Protein AF-A0A139W960-F1 (afdb_monomer_lite)

InterPro domains:
  IPR016064 NAD kinase/diacylglycerol kinase-like domain superfamily [SSF111331] (31-103)
  IPR045579 Acylglycerol kinase, C-terminal [PF19712] (7-104)

Radius of gyration: 16.28 Å; chains: 1; bounding box: 41×38×42 Å

Organism: Tribolium castaneum (NCBI:txid7070)

Structure (mmCIF, N/CA/C/O backbone):
data_AF-A0A139W960-F1
#
_entry.id   AF-A0A139W960-F1
#
loop_
_atom_site.group_PDB
_atom_site.id
_atom_site.type_symbol
_atom_site.label_atom_id
_atom_site.label_alt_id
_atom_site.label_comp_id
_atom_site.label_asym_id
_atom_site.label_entity_id
_atom_site.label_seq_id
_atom_site.pdbx_PDB_ins_code
_atom_site.Cartn_x
_atom_site.Cartn_y
_atom_site.Cartn_z
_atom_site.occupancy
_atom_site.B_iso_or_equiv
_atom_site.auth_seq_id
_atom_site.auth_comp_id
_atom_site.auth_asym_id
_atom_site.auth_atom_id
_atom_site.pdbx_PDB_model_num
ATOM 1 N N . MET A 1 1 ? -7.526 -19.314 3.687 1.00 52.97 1 MET A N 1
ATOM 2 C CA . MET A 1 1 ? -7.153 -19.517 2.272 1.00 52.97 1 MET A CA 1
ATOM 3 C C . MET A 1 1 ? -6.114 -18.464 1.932 1.00 52.97 1 MET A C 1
ATOM 5 O O . MET A 1 1 ? -6.363 -17.306 2.236 1.00 52.97 1 MET A O 1
ATOM 9 N N . ILE A 1 2 ? -4.948 -18.852 1.418 1.00 65.94 2 ILE A N 1
ATOM 10 C CA . ILE A 1 2 ? -3.910 -17.905 0.986 1.00 65.94 2 ILE A CA 1
ATOM 11 C C . ILE A 1 2 ? -4.085 -17.732 -0.522 1.00 65.94 2 ILE A C 1
ATOM 13 O O . ILE A 1 2 ? -4.021 -18.716 -1.255 1.00 65.94 2 ILE A O 1
ATOM 17 N N . TYR A 1 3 ? -4.371 -16.511 -0.971 1.00 82.75 3 TYR A N 1
ATOM 18 C CA . TYR A 1 3 ? -4.480 -16.181 -2.391 1.00 82.75 3 TYR A CA 1
ATOM 19 C C . TYR A 1 3 ? -3.158 -15.570 -2.853 1.00 82.75 3 TYR A C 1
ATOM 21 O O . TYR A 1 3 ? -2.747 -14.528 -2.346 1.00 82.75 3 TYR A O 1
ATOM 29 N N . GLN A 1 4 ? -2.481 -16.231 -3.791 1.00 89.69 4 GLN A N 1
ATOM 30 C CA . GLN A 1 4 ? -1.233 -15.753 -4.379 1.00 89.69 4 GLN A CA 1
ATOM 31 C C . GLN A 1 4 ? -1.493 -15.306 -5.817 1.00 89.69 4 GLN A C 1
ATOM 33 O O . GLN A 1 4 ? -2.053 -16.057 -6.616 1.00 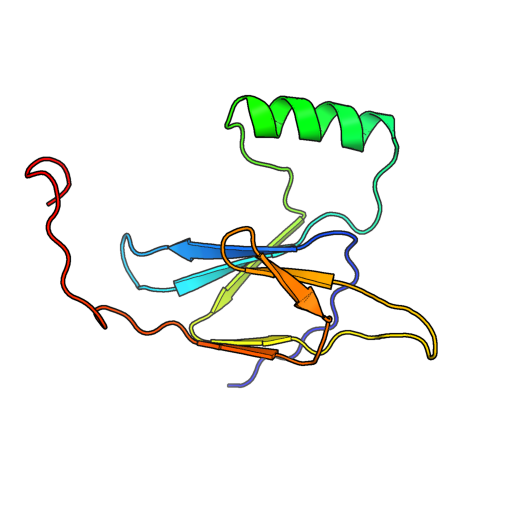89.69 4 GLN A O 1
ATOM 38 N N . LYS A 1 5 ? -1.056 -14.092 -6.161 1.00 91.88 5 LYS A N 1
ATOM 39 C CA . LYS A 1 5 ? -1.207 -13.528 -7.504 1.00 91.88 5 LYS A CA 1
ATOM 40 C C . LYS A 1 5 ? 0.045 -12.770 -7.921 1.00 91.88 5 LYS A C 1
ATOM 42 O O . LYS A 1 5 ? 0.557 -11.943 -7.176 1.00 91.88 5 LYS A O 1
ATOM 47 N N . TYR A 1 6 ? 0.509 -13.024 -9.142 1.00 93.75 6 TYR A N 1
ATOM 48 C CA . TYR A 1 6 ? 1.563 -12.225 -9.761 1.00 93.75 6 TYR A CA 1
ATOM 49 C C . TYR A 1 6 ? 0.962 -10.971 -10.388 1.00 93.75 6 TYR A C 1
ATOM 51 O O . TYR A 1 6 ? 0.042 -11.049 -11.205 1.00 93.75 6 TYR A O 1
ATOM 59 N N . ILE A 1 7 ? 1.506 -9.814 -10.023 1.00 93.50 7 ILE A N 1
ATOM 60 C CA . ILE A 1 7 ? 1.037 -8.513 -10.491 1.00 93.50 7 ILE A CA 1
ATOM 61 C C . ILE A 1 7 ? 2.177 -7.829 -11.241 1.00 93.50 7 ILE A C 1
ATOM 63 O O . ILE A 1 7 ? 3.258 -7.618 -10.704 1.00 93.50 7 ILE A O 1
ATOM 67 N N . SER A 1 8 ? 1.917 -7.477 -12.498 1.00 93.56 8 SER A N 1
ATOM 68 C CA . SER A 1 8 ? 2.739 -6.539 -13.263 1.00 93.56 8 SER A CA 1
ATOM 69 C C . SER A 1 8 ? 2.017 -5.195 -13.288 1.00 93.56 8 SER A C 1
ATOM 71 O O . SER A 1 8 ? 0.858 -5.122 -13.726 1.00 93.56 8 SER A O 1
ATOM 73 N N . THR A 1 9 ? 2.678 -4.171 -12.757 1.00 92.75 9 THR A N 1
ATOM 74 C CA . THR A 1 9 ? 2.189 -2.795 -12.642 1.00 92.75 9 THR A CA 1
ATOM 75 C C . THR A 1 9 ? 3.374 -1.829 -12.581 1.00 92.75 9 THR A C 1
ATOM 77 O O . THR A 1 9 ? 4.467 -2.243 -12.191 1.00 92.75 9 THR A O 1
ATOM 80 N N . VAL A 1 10 ? 3.158 -0.568 -12.961 1.00 90.25 10 VAL A N 1
ATOM 81 C CA . VAL A 1 10 ? 4.118 0.529 -12.726 1.00 90.25 10 VAL A CA 1
ATOM 82 C C . VAL A 1 10 ? 3.874 1.267 -11.411 1.00 90.25 10 VAL A C 1
ATOM 84 O O . VAL A 1 10 ? 4.752 1.989 -10.959 1.00 90.25 10 VAL A O 1
ATOM 87 N N . ASP A 1 11 ? 2.697 1.090 -10.808 1.00 90.81 11 ASP A N 1
ATOM 88 C CA . ASP 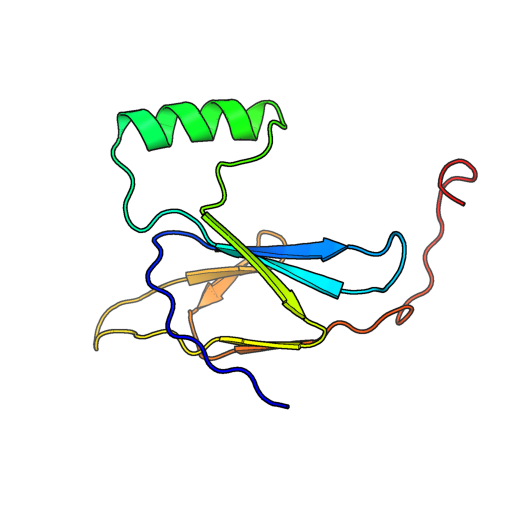A 1 11 ? 2.289 1.771 -9.576 1.00 90.81 11 ASP A CA 1
ATOM 89 C C . ASP A 1 11 ? 1.330 0.892 -8.760 1.00 90.81 11 ASP A C 1
ATOM 91 O O . ASP A 1 11 ? 0.553 0.105 -9.319 1.00 90.81 11 ASP A O 1
ATOM 95 N N . PHE A 1 12 ? 1.374 1.016 -7.440 1.00 93.12 12 PHE A N 1
ATOM 96 C CA . PHE A 1 12 ? 0.346 0.500 -6.545 1.00 93.12 12 PHE A CA 1
ATOM 97 C C . PHE A 1 12 ? 0.289 1.354 -5.279 1.00 93.12 12 PHE A C 1
ATOM 99 O O . PHE A 1 12 ? 1.304 1.885 -4.835 1.00 93.12 12 PHE A O 1
ATOM 106 N N . ASN A 1 13 ? -0.887 1.441 -4.666 1.00 93.44 13 ASN A N 1
ATOM 107 C CA . ASN A 1 13 ? -1.047 2.055 -3.352 1.00 93.44 13 ASN A CA 1
ATOM 108 C C . ASN A 1 13 ? -1.903 1.170 -2.443 1.00 93.44 13 ASN A C 1
ATOM 110 O O . ASN A 1 13 ? -2.663 0.320 -2.918 1.00 93.44 13 ASN A O 1
ATOM 114 N N . LEU A 1 14 ? -1.719 1.341 -1.138 1.00 94.25 14 LEU A N 1
ATOM 115 C CA . LEU A 1 14 ? -2.503 0.676 -0.109 1.00 94.25 14 LEU A CA 1
ATOM 116 C C . LEU A 1 14 ? -3.274 1.741 0.658 1.00 94.25 14 LEU A C 1
ATOM 118 O O . LEU A 1 14 ? -2.680 2.672 1.194 1.00 94.25 14 LEU A O 1
ATOM 122 N N . GLU A 1 15 ? -4.581 1.554 0.749 1.00 93.69 15 GLU A N 1
ATOM 123 C CA . GLU A 1 15 ? -5.485 2.409 1.508 1.00 93.69 15 GLU A CA 1
ATOM 124 C C . GLU A 1 15 ? -6.247 1.566 2.535 1.00 93.69 15 GLU A C 1
ATOM 126 O O . GLU A 1 15 ? -6.353 0.341 2.418 1.00 93.69 15 GLU A O 1
ATOM 131 N N . VAL A 1 16 ? -6.766 2.218 3.573 1.00 93.06 16 VAL A N 1
ATOM 132 C CA . VAL A 1 16 ? -7.621 1.577 4.576 1.00 93.06 16 VAL A CA 1
ATOM 133 C C . VAL A 1 16 ? -9.047 2.053 4.362 1.00 93.06 16 VAL A C 1
ATOM 135 O O . VAL A 1 16 ? -9.303 3.252 4.335 1.00 93.06 16 VAL A O 1
ATOM 138 N N . GLU A 1 17 ? -9.981 1.111 4.276 1.00 91.62 17 GLU A N 1
ATOM 139 C CA . GLU A 1 17 ? -11.415 1.394 4.241 1.00 91.62 17 GLU A CA 1
ATOM 140 C C . GLU A 1 17 ? -12.078 0.767 5.472 1.00 91.62 17 GLU A C 1
ATOM 142 O O . GLU A 1 17 ? -11.777 -0.372 5.847 1.00 91.62 17 GLU A O 1
ATOM 147 N N . SER A 1 18 ? -12.953 1.522 6.138 1.00 83.75 18 SER A N 1
ATOM 148 C CA . SER A 1 18 ? -13.519 1.143 7.439 1.00 83.75 18 SER A CA 1
ATOM 149 C C . SER A 1 18 ? -15.033 1.333 7.566 1.00 83.75 18 SER A C 1
ATOM 151 O O . SER A 1 18 ? -15.556 1.103 8.653 1.00 83.75 18 SER A O 1
ATOM 153 N N . GLU A 1 19 ? -15.749 1.693 6.491 1.00 79.00 19 GLU A N 1
ATOM 154 C CA . GLU A 1 19 ? -17.191 2.004 6.553 1.00 79.00 19 GLU A CA 1
ATOM 155 C C . GLU A 1 19 ? -18.058 0.825 7.029 1.00 79.00 19 GLU A C 1
ATOM 157 O O . GLU A 1 19 ? -19.072 1.031 7.691 1.00 79.00 19 GLU A O 1
ATOM 162 N N . GLN A 1 20 ? -17.666 -0.416 6.723 1.00 82.25 20 GLN A N 1
ATOM 163 C CA . GLN A 1 20 ? -18.394 -1.620 7.148 1.00 82.25 20 GLN A CA 1
ATOM 164 C C . GLN A 1 20 ? -17.470 -2.612 7.855 1.00 82.25 20 GLN A C 1
ATOM 166 O O . GLN A 1 20 ? -17.534 -2.807 9.068 1.00 82.25 20 GLN A O 1
ATOM 171 N N . VAL A 1 21 ? -16.587 -3.244 7.079 1.00 89.81 21 VAL A N 1
ATOM 172 C CA . VAL A 1 21 ? -15.588 -4.194 7.562 1.00 89.81 21 VAL A CA 1
ATOM 173 C C . VAL A 1 21 ? -14.217 -3.572 7.324 1.00 89.81 21 VAL A C 1
ATOM 175 O O . VAL A 1 21 ? -13.896 -3.298 6.168 1.00 89.81 21 VAL A O 1
ATOM 178 N N . PRO A 1 22 ? -13.400 -3.359 8.374 1.00 93.81 22 PRO A N 1
ATOM 179 C CA . PRO A 1 22 ? -12.052 -2.838 8.208 1.00 93.81 22 PRO A CA 1
ATOM 180 C C . PRO A 1 22 ? -11.240 -3.717 7.255 1.00 93.81 22 PRO A C 1
ATOM 182 O O . PRO A 1 22 ? -11.030 -4.906 7.524 1.00 93.81 22 PRO A O 1
ATOM 185 N N . LYS A 1 23 ? -10.770 -3.125 6.159 1.00 95.25 23 LYS A N 1
ATOM 186 C CA . LYS A 1 23 ? -10.018 -3.813 5.106 1.00 95.25 23 LYS A CA 1
ATOM 187 C C . LYS A 1 23 ? -8.879 -2.941 4.581 1.00 95.25 23 LYS A C 1
ATOM 189 O O . LYS A 1 23 ? -8.967 -1.716 4.570 1.00 95.25 23 LYS A O 1
ATOM 194 N N . LEU A 1 24 ? -7.803 -3.600 4.163 1.00 95.75 24 LEU A N 1
ATOM 195 C CA . LEU A 1 24 ? -6.794 -3.019 3.286 1.00 95.75 24 LEU A CA 1
ATOM 196 C C . LEU A 1 24 ? -7.313 -3.104 1.854 1.00 95.75 24 LEU A C 1
ATOM 198 O O . LEU A 1 24 ? -7.783 -4.160 1.423 1.00 95.75 24 LEU A O 1
ATOM 202 N N . VAL A 1 25 ? -7.178 -2.003 1.131 1.00 95.88 25 VAL A N 1
ATOM 203 C CA . VAL A 1 25 ? -7.513 -1.865 -0.281 1.00 95.88 25 VAL A CA 1
ATOM 204 C C . VAL A 1 25 ? -6.204 -1.666 -1.034 1.00 95.88 25 VAL A C 1
ATOM 206 O O . VAL A 1 25 ? -5.554 -0.632 -0.903 1.00 95.88 25 VAL A O 1
ATOM 209 N N . VAL A 1 26 ? -5.781 -2.677 -1.793 1.00 95.38 26 VAL A N 1
ATOM 210 C CA . VAL A 1 26 ? -4.620 -2.568 -2.684 1.00 95.38 26 VAL A CA 1
ATOM 211 C C . VAL A 1 26 ? -5.110 -2.104 -4.048 1.00 95.38 26 VAL A C 1
ATOM 213 O O . VAL A 1 26 ? -5.720 -2.875 -4.793 1.00 95.38 26 VAL A O 1
ATOM 216 N N . ASN A 1 27 ? -4.819 -0.854 -4.385 1.00 95.81 27 ASN A N 1
ATOM 217 C CA . ASN A 1 27 ? -5.096 -0.287 -5.694 1.00 95.81 27 ASN A CA 1
ATOM 218 C C . ASN A 1 27 ? -3.912 -0.562 -6.621 1.00 95.81 27 ASN A C 1
ATOM 220 O O . ASN A 1 27 ? -2.804 -0.071 -6.409 1.00 95.81 27 ASN A O 1
ATOM 224 N N . VAL A 1 28 ? -4.141 -1.344 -7.672 1.00 95.81 28 VAL A N 1
ATOM 225 C CA . VAL A 1 28 ? -3.115 -1.704 -8.652 1.00 95.81 28 VAL A CA 1
ATOM 226 C C . VAL A 1 28 ? -3.239 -0.810 -9.880 1.00 95.81 28 VAL A C 1
ATOM 228 O O . VAL A 1 28 ? -4.269 -0.804 -10.562 1.00 95.81 28 VAL A O 1
ATOM 231 N N . GLY A 1 29 ? -2.168 -0.085 -10.192 1.00 93.94 29 GLY A N 1
ATOM 232 C CA . GLY A 1 29 ? -2.068 0.784 -11.357 1.00 93.94 29 GLY A CA 1
ATOM 233 C C . GLY A 1 29 ? -1.992 0.049 -12.708 1.00 93.94 29 GLY A C 1
ATOM 234 O O . GLY A 1 29 ? -2.150 -1.177 -12.813 1.00 93.94 29 GLY A O 1
ATOM 235 N N . PRO A 1 30 ? -1.787 0.800 -13.802 1.00 93.94 30 PRO A N 1
ATOM 236 C CA . PRO A 1 30 ? -1.648 0.230 -15.138 1.00 93.94 30 PRO A CA 1
ATOM 237 C C . PRO A 1 30 ? -0.328 -0.553 -15.303 1.00 93.94 30 PRO A C 1
ATOM 239 O O . PRO A 1 30 ? 0.604 -0.430 -14.515 1.00 93.94 30 PRO A O 1
ATOM 242 N N . LYS A 1 31 ? -0.220 -1.374 -16.363 1.00 93.75 31 LYS A N 1
ATOM 243 C CA . LYS A 1 31 ? 1.034 -2.098 -16.694 1.00 93.75 31 LYS A CA 1
ATOM 244 C C . LYS A 1 31 ? 2.129 -1.191 -17.245 1.00 93.75 31 LYS A C 1
ATOM 246 O O . LYS A 1 31 ? 3.298 -1.547 -17.200 1.00 93.75 31 LYS A O 1
ATOM 251 N N . SER A 1 32 ? 1.725 -0.076 -17.829 1.00 92.81 32 SER A N 1
ATOM 252 C CA . SER A 1 32 ? 2.580 0.918 -18.453 1.00 92.81 32 SER A CA 1
ATOM 253 C C . SER A 1 32 ? 1.835 2.245 -18.461 1.00 92.81 32 SER A C 1
ATOM 255 O O . SER A 1 32 ? 0.603 2.279 -18.416 1.00 92.81 32 SER A O 1
ATOM 257 N N . VAL A 1 33 ? 2.584 3.338 -18.514 1.00 92.44 33 VAL A N 1
ATOM 258 C CA . VAL A 1 33 ? 2.042 4.689 -18.619 1.00 92.44 33 VAL A CA 1
ATOM 259 C C . VAL A 1 33 ? 2.887 5.450 -19.632 1.00 92.44 33 VAL A C 1
ATOM 261 O O . VAL A 1 33 ? 4.113 5.350 -19.612 1.00 92.44 33 VAL A O 1
ATOM 264 N N . ASN A 1 34 ? 2.246 6.147 -20.569 1.00 94.81 34 ASN A N 1
ATOM 265 C CA . ASN A 1 34 ? 2.953 7.079 -21.445 1.00 94.81 34 ASN A CA 1
ATOM 266 C C . ASN A 1 34 ? 3.006 8.466 -20.786 1.00 94.81 34 ASN A C 1
ATOM 268 O O . ASN A 1 34 ? 2.286 8.738 -19.827 1.00 94.81 34 ASN A O 1
ATOM 272 N N . TYR A 1 35 ? 3.848 9.355 -21.310 1.00 95.31 35 TYR A N 1
ATOM 273 C CA . TYR A 1 35 ? 4.038 10.683 -20.726 1.00 95.31 35 TYR A CA 1
ATOM 274 C C . TYR A 1 35 ? 2.741 11.511 -20.646 1.00 95.31 35 TYR A C 1
ATOM 276 O O . TYR A 1 35 ? 2.470 12.127 -19.619 1.00 95.31 35 TYR A O 1
ATOM 284 N N . PHE A 1 36 ? 1.911 11.502 -21.694 1.00 95.31 36 PHE A N 1
ATOM 285 C CA . PHE A 1 36 ? 0.665 12.277 -21.712 1.00 95.31 36 PHE A CA 1
ATOM 286 C C . PHE A 1 36 ? -0.339 11.784 -20.667 1.00 95.31 36 PHE A C 1
ATOM 288 O O . PHE A 1 36 ? -0.939 12.596 -19.964 1.00 95.31 36 PHE A O 1
ATOM 295 N N . ASP A 1 37 ? -0.488 10.466 -20.533 1.00 91.94 37 ASP A N 1
ATOM 296 C CA . ASP A 1 37 ? -1.335 9.849 -19.515 1.00 91.94 37 ASP A CA 1
ATOM 297 C C . ASP A 1 37 ? -0.795 10.132 -18.111 1.00 91.94 37 ASP A C 1
ATOM 299 O O . ASP A 1 37 ? -1.571 10.471 -17.223 1.00 91.94 37 ASP A O 1
ATOM 303 N N . PHE A 1 38 ? 0.527 10.079 -17.920 1.00 92.81 38 PHE A N 1
ATOM 304 C CA . PHE A 1 38 ? 1.160 10.423 -16.648 1.00 92.81 38 PHE A CA 1
ATOM 305 C C . PHE A 1 38 ? 0.847 11.867 -16.231 1.00 92.81 38 PHE A C 1
ATOM 307 O O . PHE A 1 38 ? 0.350 12.094 -15.130 1.00 92.81 38 PHE A O 1
ATOM 314 N N . VAL A 1 39 ? 1.064 12.842 -17.121 1.00 95.00 39 VAL A N 1
ATOM 315 C CA . VAL A 1 39 ? 0.792 14.261 -16.833 1.00 95.00 39 VAL A CA 1
ATOM 316 C C . VAL A 1 39 ? -0.698 14.493 -16.576 1.00 95.00 39 VAL A C 1
ATOM 318 O O . VAL A 1 39 ? -1.066 15.187 -15.628 1.00 95.00 39 VAL A O 1
ATOM 321 N N . LYS A 1 40 ? -1.573 13.895 -17.391 1.00 93.38 40 LYS A N 1
ATOM 322 C CA . LYS A 1 40 ? -3.027 14.022 -17.243 1.00 93.38 40 LYS A CA 1
ATOM 323 C C . LYS A 1 40 ? -3.515 13.473 -15.902 1.00 93.38 40 LYS A C 1
ATOM 325 O O . LYS A 1 40 ? -4.304 14.134 -15.231 1.00 93.38 40 LYS A O 1
ATOM 330 N N . GLU A 1 41 ? -3.067 12.281 -15.514 1.00 91.38 41 GLU A N 1
ATOM 331 C CA . GLU A 1 41 ? -3.455 11.657 -14.245 1.00 91.38 41 GLU A CA 1
ATOM 332 C C . GLU A 1 41 ? -2.811 12.359 -13.035 1.00 91.38 41 GLU A C 1
ATOM 334 O O . GLU A 1 41 ? -3.427 12.424 -11.968 1.00 91.38 41 GLU A O 1
ATOM 339 N N . GLY A 1 42 ? -1.630 12.966 -13.206 1.00 92.00 42 GLY A N 1
ATOM 340 C CA . GLY A 1 42 ? -1.007 13.838 -12.206 1.00 92.00 42 GLY A CA 1
ATOM 341 C C . GLY A 1 42 ? -1.885 15.045 -11.866 1.00 92.00 42 GLY A C 1
ATOM 342 O O . GLY A 1 42 ? -2.231 15.246 -10.705 1.00 92.00 42 GLY A O 1
ATOM 343 N N . TRP A 1 43 ? -2.350 15.787 -12.878 1.00 94.75 43 TRP A N 1
ATOM 344 C CA . TRP A 1 43 ? -3.245 16.937 -12.672 1.00 94.75 43 TRP A CA 1
ATOM 345 C C . TRP A 1 43 ? -4.601 16.572 -12.066 1.00 94.75 43 TRP A C 1
ATOM 347 O O . TRP A 1 43 ? -5.176 17.368 -11.328 1.00 94.75 43 TRP A O 1
ATOM 357 N N . LYS A 1 44 ? -5.130 15.389 -12.384 1.00 93.00 44 LYS A N 1
ATOM 358 C CA . LYS A 1 44 ? -6.346 14.870 -11.747 1.00 93.00 44 LYS A CA 1
ATOM 359 C C . LYS A 1 44 ? -6.127 14.577 -10.267 1.00 93.00 44 LYS A C 1
ATOM 361 O O . LYS A 1 44 ? -6.936 14.983 -9.440 1.00 93.00 44 LYS A O 1
ATOM 366 N N . SER A 1 45 ? -5.012 13.919 -9.946 1.00 89.56 45 SER A N 1
ATOM 367 C CA . SER A 1 45 ? -4.645 13.598 -8.563 1.00 89.56 45 SER A CA 1
ATOM 368 C C . SER A 1 45 ? -4.516 14.865 -7.714 1.00 89.56 45 SER A C 1
ATOM 370 O O . SER A 1 45 ? -5.055 14.908 -6.614 1.00 89.56 45 SER A O 1
ATOM 372 N N . GLU A 1 46 ? -3.884 15.914 -8.251 1.00 91.88 46 GLU A N 1
ATOM 373 C CA . GLU A 1 46 ? -3.743 17.224 -7.588 1.00 91.88 46 GLU A CA 1
ATOM 374 C C . GLU A 1 46 ? -5.104 17.866 -7.257 1.00 91.88 46 GLU A C 1
ATOM 376 O O . GLU A 1 46 ? -5.265 18.538 -6.243 1.00 91.88 46 GLU A O 1
ATOM 381 N N . LYS A 1 47 ? -6.119 17.629 -8.098 1.00 94.25 47 LYS A N 1
ATOM 382 C CA . LYS A 1 47 ? -7.494 18.119 -7.902 1.00 94.25 47 LYS A CA 1
ATOM 383 C C . LYS A 1 47 ? -8.338 17.233 -6.980 1.00 94.25 47 LYS A C 1
ATOM 385 O O . LYS A 1 47 ? -9.525 17.503 -6.807 1.00 94.25 47 LYS A O 1
ATOM 390 N N . GLY A 1 48 ? -7.758 16.174 -6.413 1.00 89.38 48 GLY A N 1
ATOM 391 C CA . GLY A 1 48 ? -8.469 15.205 -5.579 1.00 89.38 48 GLY A CA 1
ATOM 392 C C . GLY A 1 48 ? -9.357 14.236 -6.366 1.00 89.38 48 GLY A C 1
ATOM 393 O O . GLY A 1 48 ? -10.205 13.565 -5.779 1.00 89.38 48 GLY A O 1
ATOM 394 N N . GLU A 1 49 ? -9.194 14.144 -7.689 1.00 91.56 49 GLU A N 1
ATOM 395 C CA . GLU A 1 49 ? -9.895 13.137 -8.483 1.00 91.56 49 GLU A CA 1
ATOM 396 C C . GLU A 1 49 ? -9.265 11.752 -8.273 1.00 91.56 49 GLU A C 1
ATOM 398 O O . GLU A 1 49 ? -8.046 11.604 -8.139 1.00 91.56 49 GLU A O 1
ATOM 403 N N . LYS A 1 50 ? -10.098 10.703 -8.290 1.00 84.06 50 LYS A N 1
ATOM 404 C CA . LYS A 1 50 ? -9.618 9.322 -8.158 1.00 84.06 50 LYS A CA 1
ATOM 405 C C . LYS A 1 50 ? -8.730 8.947 -9.345 1.00 84.06 50 LYS A C 1
ATOM 407 O O . LYS A 1 50 ? -9.113 9.122 -10.504 1.00 84.06 50 LYS A O 1
ATOM 412 N N . ARG A 1 51 ? -7.566 8.366 -9.047 1.00 81.81 51 ARG A N 1
ATOM 413 C CA . ARG A 1 51 ? -6.648 7.825 -10.057 1.00 81.81 51 ARG A CA 1
ATOM 414 C C . ARG A 1 51 ? -7.281 6.664 -10.812 1.00 81.81 51 ARG A C 1
ATOM 416 O O . ARG A 1 51 ? -8.091 5.910 -10.271 1.00 81.81 51 ARG A O 1
ATOM 423 N N . LYS A 1 52 ? -6.848 6.463 -12.055 1.00 84.31 52 LYS A N 1
ATOM 424 C CA . LYS A 1 52 ? -7.200 5.260 -12.808 1.00 84.31 52 LYS A CA 1
ATOM 425 C C . LYS A 1 52 ? -6.544 4.016 -12.197 1.00 84.31 52 LYS A C 1
ATOM 427 O O . LYS A 1 52 ? -5.343 3.797 -12.338 1.00 84.31 52 LYS A O 1
ATOM 432 N N . VAL A 1 53 ? -7.364 3.167 -11.588 1.00 90.88 53 VAL A N 1
ATOM 433 C CA . VAL A 1 53 ? -6.964 1.868 -11.034 1.00 90.88 53 VAL A CA 1
ATOM 434 C C . VAL A 1 53 ? -7.368 0.758 -12.006 1.00 90.88 53 VAL A C 1
ATOM 436 O O . VAL A 1 53 ? -8.454 0.789 -12.585 1.00 90.88 53 VAL A O 1
ATOM 439 N N . ARG A 1 54 ? -6.482 -0.216 -12.230 1.00 94.31 54 ARG A N 1
ATOM 440 C CA . ARG A 1 54 ? -6.764 -1.384 -13.081 1.00 94.31 54 ARG A CA 1
ATOM 441 C C . ARG A 1 54 ? -7.477 -2.485 -12.304 1.00 94.31 54 ARG A C 1
ATOM 443 O O . ARG A 1 54 ? -8.293 -3.205 -12.869 1.00 94.31 54 ARG A O 1
ATOM 450 N N . GLU A 1 55 ? -7.101 -2.663 -11.046 1.00 94.75 55 GLU A N 1
ATOM 451 C CA . GLU A 1 55 ? -7.597 -3.732 -10.191 1.00 94.7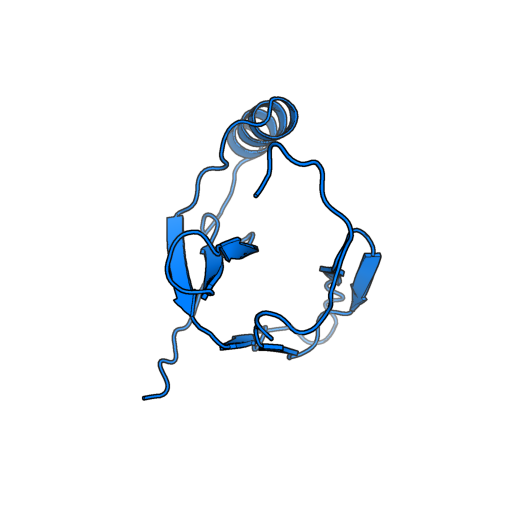5 55 GLU A CA 1
ATOM 452 C C . GLU A 1 55 ? -7.557 -3.297 -8.726 1.00 94.75 55 GLU A C 1
ATOM 454 O O . GLU A 1 55 ? -6.607 -2.637 -8.309 1.00 94.75 55 GLU A O 1
ATOM 459 N N . ILE A 1 56 ? -8.569 -3.711 -7.966 1.00 95.12 56 ILE A N 1
ATOM 460 C CA . ILE A 1 56 ? -8.658 -3.516 -6.521 1.00 95.12 56 ILE A CA 1
ATOM 461 C C . ILE A 1 56 ? -8.616 -4.890 -5.855 1.00 95.12 56 ILE A C 1
ATOM 463 O O . ILE A 1 56 ? -9.368 -5.786 -6.242 1.00 95.12 56 ILE A O 1
ATOM 467 N N . ILE A 1 57 ? -7.739 -5.055 -4.864 1.00 94.81 57 ILE A N 1
ATOM 468 C CA . ILE A 1 57 ? -7.649 -6.272 -4.051 1.00 94.81 57 ILE A CA 1
ATOM 469 C C . ILE A 1 57 ? -7.954 -5.904 -2.604 1.00 94.81 57 ILE A C 1
ATOM 471 O O . ILE A 1 57 ? -7.234 -5.115 -1.995 1.00 94.81 57 ILE A O 1
ATOM 475 N N . GLU A 1 58 ? -9.001 -6.505 -2.048 1.00 95.00 58 GLU A N 1
ATOM 476 C CA . GLU A 1 58 ? -9.399 -6.306 -0.657 1.00 95.00 58 GLU A CA 1
ATOM 477 C C . GLU A 1 58 ? -8.869 -7.441 0.220 1.00 95.00 58 GLU A C 1
ATOM 479 O O . GLU A 1 58 ? -9.061 -8.623 -0.078 1.00 95.00 58 GLU A O 1
ATOM 484 N N . ALA A 1 59 ? -8.193 -7.097 1.314 1.00 94.06 59 ALA A N 1
ATOM 485 C CA . ALA A 1 59 ? -7.633 -8.083 2.231 1.00 94.06 59 ALA A CA 1
ATOM 486 C C . ALA A 1 59 ? -7.466 -7.517 3.644 1.00 94.06 59 ALA A C 1
ATOM 488 O O . ALA A 1 59 ? -7.388 -6.314 3.853 1.00 94.06 59 ALA A O 1
ATOM 489 N N . ARG A 1 60 ? -7.343 -8.387 4.649 1.00 94.06 60 ARG A N 1
ATOM 490 C CA . ARG A 1 60 ? -6.940 -7.968 6.006 1.00 94.06 60 ARG A CA 1
ATOM 491 C C . ARG A 1 60 ? -5.422 -7.823 6.145 1.00 94.06 60 ARG A C 1
ATOM 493 O O . ARG A 1 60 ? -4.933 -7.007 6.924 1.00 94.06 60 ARG A O 1
ATOM 500 N N . SER A 1 61 ? -4.686 -8.669 5.434 1.00 95.44 61 SER A N 1
ATOM 501 C CA . SER A 1 61 ? -3.230 -8.688 5.413 1.00 95.44 61 SER A CA 1
ATOM 502 C C . SER A 1 61 ? -2.757 -9.045 4.014 1.00 95.44 61 SER A C 1
ATOM 504 O O . SER A 1 61 ? -3.391 -9.858 3.338 1.00 95.44 61 SER A O 1
ATOM 506 N N . VAL A 1 62 ? -1.656 -8.431 3.597 1.00 95.81 62 VAL A N 1
ATOM 507 C CA . VAL A 1 62 ? -1.012 -8.678 2.309 1.00 95.81 62 VAL A CA 1
ATOM 508 C C . VAL A 1 62 ? 0.482 -8.872 2.512 1.00 95.81 62 VAL A C 1
ATOM 510 O O . VAL A 1 62 ? 1.102 -8.211 3.345 1.00 95.81 62 VAL A O 1
ATOM 513 N N . GLU A 1 63 ? 1.060 -9.787 1.745 1.00 96.00 63 GLU A N 1
ATOM 514 C CA . GLU A 1 63 ? 2.504 -9.967 1.649 1.00 96.00 63 GLU A CA 1
ATOM 515 C C . GLU A 1 63 ? 2.939 -9.600 0.233 1.00 96.00 63 GLU A C 1
ATOM 517 O O . GLU A 1 63 ? 2.423 -10.140 -0.747 1.00 96.00 63 GLU A O 1
ATOM 522 N N . ILE A 1 64 ? 3.858 -8.645 0.132 1.00 94.00 64 ILE A N 1
ATOM 523 C CA . ILE A 1 64 ? 4.348 -8.110 -1.132 1.00 94.00 64 ILE A CA 1
ATOM 524 C C . ILE A 1 64 ? 5.778 -8.598 -1.310 1.00 94.00 64 ILE A C 1
ATOM 526 O O . ILE A 1 64 ? 6.665 -8.276 -0.519 1.00 94.00 64 ILE A O 1
ATOM 530 N N . GLN A 1 65 ? 5.994 -9.372 -2.371 1.00 94.31 65 GLN A N 1
ATOM 531 C CA . GLN A 1 65 ? 7.299 -9.900 -2.754 1.00 94.31 65 GLN A CA 1
ATOM 532 C C . GLN A 1 65 ? 7.725 -9.265 -4.086 1.00 94.31 65 GLN A C 1
ATOM 534 O O . GLN A 1 65 ? 7.335 -9.746 -5.156 1.00 94.31 65 GLN A O 1
ATOM 539 N N . PRO A 1 66 ? 8.473 -8.149 -4.052 1.00 91.69 66 PRO A N 1
ATOM 540 C CA . PRO A 1 66 ? 8.912 -7.476 -5.264 1.00 91.69 66 PRO A CA 1
ATOM 541 C C . PRO A 1 66 ? 9.950 -8.322 -6.010 1.00 91.69 66 PRO A C 1
ATOM 543 O O . PRO A 1 66 ? 10.852 -8.905 -5.410 1.00 91.69 66 PRO A O 1
ATOM 546 N N . LYS A 1 67 ? 9.854 -8.354 -7.343 1.00 90.31 67 LYS A N 1
ATOM 547 C CA . LYS A 1 67 ? 10.939 -8.855 -8.196 1.00 90.31 67 LYS A CA 1
ATOM 548 C C . LYS A 1 67 ? 11.921 -7.712 -8.440 1.00 90.31 67 LYS A C 1
ATOM 550 O O . LYS A 1 67 ? 11.600 -6.777 -9.171 1.00 90.31 67 LYS A O 1
ATOM 555 N N . ILE A 1 68 ? 13.082 -7.786 -7.800 1.00 84.06 68 ILE A N 1
ATOM 556 C CA . ILE A 1 68 ? 14.156 -6.795 -7.909 1.00 84.06 68 ILE A CA 1
ATOM 557 C C . ILE A 1 68 ? 15.310 -7.448 -8.670 1.00 84.06 68 ILE A C 1
ATOM 559 O O . ILE A 1 68 ? 15.709 -8.568 -8.344 1.00 84.06 68 ILE A O 1
ATOM 563 N N . ASN A 1 69 ? 15.816 -6.779 -9.705 1.00 84.38 69 ASN A N 1
ATOM 564 C CA . ASN A 1 69 ? 17.023 -7.226 -10.394 1.00 84.38 69 ASN A CA 1
ATOM 565 C C . ASN A 1 69 ? 18.247 -6.908 -9.528 1.00 84.38 69 ASN A C 1
ATOM 567 O O . ASN A 1 69 ? 18.264 -5.906 -8.813 1.00 84.38 69 ASN A O 1
ATOM 571 N N . GLN A 1 70 ? 19.286 -7.741 -9.598 1.00 70.75 70 GLN A N 1
ATOM 572 C CA . GLN A 1 70 ? 20.557 -7.437 -8.937 1.00 70.75 70 GLN A CA 1
ATOM 573 C C . GLN A 1 70 ? 21.064 -6.086 -9.480 1.00 70.75 70 GLN A C 1
ATOM 575 O O . GLN A 1 70 ? 21.221 -5.950 -10.692 1.00 70.75 70 GLN A O 1
ATOM 580 N N . ASN A 1 71 ? 21.270 -5.107 -8.590 1.00 76.12 71 ASN A N 1
ATOM 581 C CA . ASN A 1 71 ? 21.676 -3.709 -8.846 1.00 76.12 71 ASN A CA 1
ATOM 582 C C . ASN A 1 71 ? 20.559 -2.672 -9.092 1.00 76.12 71 ASN A C 1
ATOM 584 O O . ASN A 1 71 ? 20.875 -1.527 -9.407 1.00 76.12 71 ASN A O 1
ATOM 588 N N . GLU A 1 72 ? 19.276 -3.010 -8.932 1.00 83.50 72 GLU A N 1
ATOM 589 C CA . GLU A 1 72 ? 18.206 -1.999 -8.939 1.00 83.50 72 GLU A CA 1
ATOM 590 C C . GLU A 1 72 ? 17.878 -1.524 -7.518 1.00 83.50 72 GLU A C 1
ATOM 592 O O . GLU A 1 72 ? 17.285 -2.262 -6.731 1.00 83.50 72 GLU A O 1
ATOM 597 N N . GLU A 1 73 ? 18.195 -0.266 -7.210 1.00 84.88 73 GLU A N 1
ATOM 598 C CA . GLU A 1 73 ? 17.666 0.409 -6.024 1.00 84.88 73 GLU A CA 1
ATOM 599 C C . GLU A 1 73 ? 16.241 0.895 -6.306 1.00 84.88 73 GLU A C 1
ATOM 601 O O . GLU A 1 73 ? 15.998 1.715 -7.194 1.00 84.88 73 GLU A O 1
ATOM 606 N N . LYS A 1 74 ? 15.278 0.371 -5.548 1.00 89.44 74 LYS A N 1
ATOM 607 C CA . LYS A 1 74 ? 13.876 0.789 -5.605 1.00 89.44 74 LYS A CA 1
ATOM 608 C C . LYS A 1 74 ? 13.405 1.188 -4.223 1.00 89.44 74 LYS A C 1
ATOM 610 O O . LYS A 1 74 ? 13.902 0.687 -3.219 1.00 89.44 74 LYS A O 1
ATOM 615 N N . TRP A 1 75 ? 12.411 2.061 -4.201 1.00 92.56 75 TRP A N 1
ATOM 616 C CA . TRP A 1 75 ? 11.885 2.663 -2.988 1.00 92.56 75 TRP A CA 1
ATOM 617 C C . TRP A 1 75 ? 10.360 2.609 -3.017 1.00 92.56 75 TRP A C 1
ATOM 619 O O . TRP A 1 75 ? 9.753 2.673 -4.088 1.00 92.56 75 TRP A O 1
ATOM 629 N N . PHE A 1 76 ? 9.746 2.487 -1.847 1.00 92.62 76 PHE A N 1
ATOM 630 C CA . PHE A 1 76 ? 8.327 2.775 -1.649 1.00 92.62 76 PHE A CA 1
ATOM 631 C C . PHE A 1 76 ? 8.184 3.821 -0.549 1.00 92.62 76 PHE A C 1
ATOM 633 O O . PHE A 1 76 ? 9.122 4.052 0.215 1.00 92.62 76 PHE A O 1
ATOM 640 N N . SER A 1 77 ? 7.010 4.446 -0.469 1.00 94.50 77 SER A N 1
ATOM 641 C CA . SER A 1 77 ? 6.716 5.402 0.591 1.00 94.50 77 SER A CA 1
ATOM 642 C C . SER A 1 77 ? 5.675 4.866 1.566 1.00 94.50 77 SER A C 1
ATOM 644 O O . SER A 1 77 ? 4.682 4.269 1.147 1.00 94.50 77 SER A O 1
ATOM 646 N N . ILE A 1 78 ? 5.918 5.080 2.858 1.00 94.44 78 ILE A N 1
ATOM 647 C CA . ILE A 1 78 ? 4.930 4.932 3.931 1.00 94.44 78 ILE A CA 1
ATOM 648 C C . ILE A 1 78 ? 4.809 6.308 4.576 1.00 94.44 78 ILE A C 1
ATOM 650 O O . ILE A 1 78 ? 5.822 6.873 4.974 1.00 94.44 78 ILE A O 1
ATOM 654 N N . ASP A 1 79 ? 3.596 6.857 4.641 1.00 92.88 79 ASP A N 1
ATOM 655 C CA . ASP A 1 79 ? 3.306 8.140 5.298 1.00 92.88 79 ASP A CA 1
ATOM 656 C C . ASP A 1 79 ? 4.234 9.301 4.869 1.00 92.88 79 ASP A C 1
ATOM 658 O O . ASP A 1 79 ? 4.637 10.133 5.677 1.00 92.88 79 ASP A O 1
ATOM 662 N N . ASN A 1 80 ? 4.543 9.378 3.567 1.00 92.44 80 ASN A N 1
ATOM 663 C CA . ASN A 1 80 ? 5.453 10.350 2.932 1.00 92.44 80 ASN A CA 1
ATOM 664 C C . ASN A 1 80 ? 6.944 10.205 3.276 1.00 92.44 80 ASN A C 1
ATOM 666 O O . ASN A 1 80 ? 7.749 11.060 2.904 1.00 92.44 80 ASN A O 1
ATOM 670 N N . GLU A 1 81 ? 7.345 9.113 3.915 1.00 96.19 81 GLU A N 1
ATOM 671 C CA . GLU A 1 81 ? 8.748 8.769 4.134 1.00 96.19 81 GLU A CA 1
ATOM 672 C C . GLU A 1 81 ? 9.192 7.688 3.147 1.00 96.19 81 GLU A C 1
ATOM 674 O O . GLU A 1 81 ? 8.407 6.808 2.797 1.00 96.19 81 GLU A O 1
ATOM 679 N N . ASN A 1 82 ? 10.440 7.755 2.675 1.00 95.44 82 ASN A N 1
ATOM 680 C CA . ASN A 1 82 ? 10.990 6.801 1.710 1.00 95.44 82 ASN A CA 1
ATOM 681 C C . ASN A 1 82 ? 11.669 5.628 2.420 1.00 95.44 82 ASN A C 1
ATOM 683 O O . ASN A 1 82 ? 12.538 5.823 3.268 1.00 95.44 82 ASN A O 1
ATOM 687 N N . TYR A 1 83 ? 11.337 4.414 1.990 1.00 94.69 83 TYR A N 1
ATOM 688 C CA . TYR A 1 83 ? 11.908 3.170 2.488 1.00 94.69 83 TYR A CA 1
ATOM 689 C C . TYR A 1 83 ? 12.454 2.334 1.333 1.00 94.69 83 TYR A C 1
ATOM 691 O O . TYR A 1 83 ? 11.859 2.269 0.254 1.00 94.69 83 TYR A O 1
ATOM 699 N N . GLU A 1 84 ? 13.597 1.688 1.560 1.00 93.44 84 GLU A N 1
ATOM 700 C CA . GLU A 1 84 ? 14.200 0.770 0.594 1.00 93.44 84 GLU A CA 1
ATOM 701 C C . GLU A 1 84 ? 13.241 -0.400 0.321 1.00 93.44 84 GLU A C 1
ATOM 703 O O . GLU A 1 84 ? 12.696 -1.012 1.246 1.00 93.44 84 GLU A O 1
ATOM 708 N N . LEU A 1 85 ? 13.038 -0.730 -0.955 1.00 91.44 85 LEU A N 1
ATOM 709 C CA . LEU A 1 85 ? 12.129 -1.790 -1.364 1.00 91.44 85 LEU A CA 1
ATOM 710 C C . LEU A 1 85 ? 12.659 -3.159 -0.931 1.00 91.44 85 LEU A C 1
ATOM 712 O O . LEU A 1 85 ? 13.602 -3.700 -1.501 1.00 91.44 85 LEU A O 1
ATOM 716 N N . LYS A 1 86 ? 11.978 -3.756 0.046 1.00 91.00 86 LYS A N 1
ATOM 717 C CA . LYS A 1 86 ? 12.201 -5.118 0.541 1.00 91.00 86 LYS A CA 1
ATOM 718 C C . LYS A 1 86 ? 10.869 -5.869 0.596 1.00 91.00 86 LYS A C 1
ATOM 720 O O . LYS A 1 86 ? 9.815 -5.228 0.615 1.00 91.00 86 LYS A O 1
ATOM 725 N N . PRO A 1 87 ? 10.879 -7.215 0.612 1.00 93.81 87 PRO A N 1
ATOM 726 C CA . PRO A 1 87 ? 9.673 -7.981 0.898 1.00 93.81 87 PRO A CA 1
ATOM 727 C C . PRO A 1 87 ? 9.030 -7.514 2.208 1.00 93.81 87 PRO A C 1
ATOM 729 O O . PRO A 1 87 ? 9.713 -7.391 3.225 1.00 93.81 87 PRO A O 1
ATOM 732 N N . VAL A 1 88 ? 7.726 -7.244 2.180 1.00 94.56 88 VAL A N 1
ATOM 733 C CA . VAL A 1 88 ? 7.002 -6.657 3.314 1.00 94.56 88 VAL A CA 1
ATOM 734 C C . VAL A 1 88 ? 5.668 -7.356 3.532 1.00 94.56 88 VAL A C 1
ATOM 736 O O . VAL A 1 88 ? 4.988 -7.753 2.585 1.00 94.56 88 VAL A O 1
ATOM 739 N N . ARG A 1 89 ? 5.277 -7.485 4.802 1.00 96.12 89 ARG A N 1
ATOM 740 C CA . ARG A 1 89 ? 3.935 -7.905 5.205 1.00 96.12 89 ARG A CA 1
ATOM 741 C C . ARG A 1 89 ? 3.217 -6.737 5.861 1.00 96.12 89 ARG A C 1
ATOM 743 O O . ARG A 1 89 ? 3.686 -6.208 6.863 1.00 96.12 89 ARG A O 1
ATOM 750 N N . VAL A 1 90 ? 2.050 -6.394 5.332 1.00 95.75 90 VAL A N 1
ATOM 751 C CA . VAL A 1 90 ? 1.176 -5.348 5.868 1.00 95.75 90 VAL A CA 1
ATOM 752 C C . VAL A 1 90 ? -0.043 -6.013 6.500 1.00 95.75 90 VAL A C 1
ATOM 754 O O . VAL A 1 90 ? -0.627 -6.933 5.924 1.00 95.75 90 VAL A O 1
ATOM 757 N N . THR A 1 91 ? -0.414 -5.595 7.709 1.00 96.56 91 THR A N 1
ATOM 758 C CA . THR A 1 91 ? -1.557 -6.151 8.449 1.00 96.56 91 THR A CA 1
ATOM 759 C C . THR A 1 91 ? -2.375 -5.026 9.051 1.00 96.56 91 THR A C 1
ATOM 761 O O . THR A 1 91 ? -1.844 -4.217 9.807 1.00 96.56 91 THR A O 1
ATOM 764 N N . LEU A 1 92 ? -3.676 -5.001 8.761 1.00 95.19 92 LEU A N 1
ATOM 765 C CA . LEU A 1 92 ? -4.582 -4.048 9.387 1.00 95.19 92 LEU A CA 1
ATOM 766 C C . LEU A 1 92 ? -4.889 -4.459 10.831 1.00 95.19 92 LEU A C 1
ATOM 768 O O . LEU A 1 92 ? -5.369 -5.569 11.090 1.00 95.19 92 LEU A O 1
ATOM 772 N N . LEU A 1 93 ? -4.654 -3.529 11.756 1.00 95.06 93 LEU A N 1
ATOM 773 C CA . LEU A 1 93 ? -4.973 -3.652 13.177 1.00 95.06 93 LEU A CA 1
ATOM 774 C C . LEU A 1 93 ? -6.150 -2.719 13.513 1.00 95.06 93 LEU A C 1
ATOM 776 O O . LEU A 1 93 ? -5.938 -1.554 13.852 1.00 95.06 93 LEU A O 1
ATOM 780 N N . PRO A 1 94 ? -7.406 -3.185 13.378 1.00 92.12 94 PRO A N 1
ATOM 781 C CA . PRO A 1 94 ? -8.564 -2.333 13.613 1.00 92.12 94 PRO A CA 1
ATOM 782 C C . PRO A 1 94 ? -8.662 -1.947 15.091 1.00 92.12 94 PRO A C 1
ATOM 784 O O . PRO A 1 94 ? -8.496 -2.795 15.966 1.00 92.12 94 PRO A O 1
ATOM 787 N N . LYS A 1 95 ? -8.995 -0.677 15.356 1.00 89.75 95 LYS A N 1
ATOM 788 C CA . LYS A 1 95 ? -9.217 -0.133 16.710 1.00 89.75 95 LYS A CA 1
ATOM 789 C C . LYS A 1 95 ? -8.004 -0.273 17.646 1.00 89.75 95 LYS A C 1
ATOM 791 O O . LYS A 1 95 ? -8.173 -0.440 18.849 1.00 89.75 95 LYS A O 1
ATOM 796 N N . LEU A 1 96 ? -6.787 -0.217 17.096 1.00 95.00 96 LEU A N 1
ATOM 797 C CA . LEU A 1 96 ? -5.555 -0.330 17.884 1.00 95.00 96 LEU A CA 1
ATOM 798 C C . LEU A 1 96 ? -5.323 0.876 18.806 1.00 95.00 96 LEU A C 1
ATOM 800 O O . LEU A 1 96 ? -4.807 0.718 19.908 1.00 95.00 96 LEU A O 1
ATOM 804 N N . ILE A 1 97 ? -5.688 2.072 18.346 1.00 93.94 97 ILE A N 1
ATOM 805 C CA . ILE A 1 97 ? -5.482 3.329 19.067 1.00 93.94 97 ILE A CA 1
ATOM 806 C C . ILE A 1 97 ? -6.805 4.070 19.249 1.00 93.94 97 ILE A C 1
ATOM 808 O O . ILE A 1 97 ? -7.717 3.942 18.431 1.00 93.94 97 ILE A O 1
ATOM 812 N N . ASN A 1 98 ? -6.877 4.878 20.307 1.00 92.94 98 ASN A N 1
ATOM 813 C CA . ASN A 1 98 ? -7.965 5.820 20.540 1.00 92.94 98 ASN A CA 1
ATOM 814 C C . ASN A 1 98 ? -7.487 7.226 20.184 1.00 92.94 98 ASN A C 1
ATOM 816 O O . ASN A 1 98 ? -6.417 7.646 20.624 1.00 92.94 98 ASN A O 1
ATOM 820 N N . VAL A 1 99 ? -8.287 7.954 19.411 1.00 91.81 99 VAL A N 1
ATOM 821 C CA . VAL A 1 99 ? -7.983 9.322 18.979 1.00 91.81 99 VAL A CA 1
ATOM 822 C C . VAL A 1 99 ? -9.171 10.233 19.266 1.00 91.81 99 VAL A C 1
ATOM 824 O O . VAL A 1 99 ? -10.324 9.805 19.198 1.00 91.81 99 VAL A O 1
ATOM 827 N N . PHE A 1 100 ? -8.901 11.498 19.583 1.00 94.19 100 PHE A N 1
ATOM 828 C CA . PHE A 1 100 ? -9.951 12.510 19.666 1.00 94.19 100 PHE A CA 1
ATOM 829 C C . PHE A 1 100 ? -10.389 12.900 18.252 1.00 94.19 100 PHE A C 1
ATO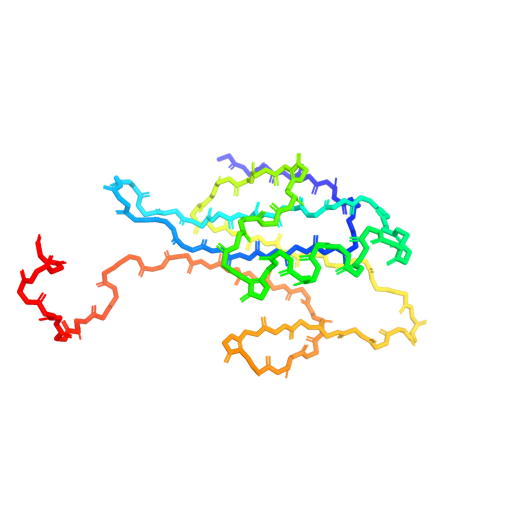M 831 O O . PHE A 1 100 ? -9.556 13.230 17.410 1.00 94.19 100 PHE A O 1
ATOM 838 N N . CYS A 1 101 ? -11.694 12.878 17.992 1.00 89.38 101 CYS A N 1
ATOM 839 C CA . CYS A 1 101 ? -12.281 13.267 16.713 1.00 89.38 101 CYS A CA 1
ATOM 840 C C . CYS A 1 101 ? -13.322 14.378 16.904 1.00 89.38 101 CYS A C 1
ATOM 842 O O . CYS A 1 101 ? -13.854 14.581 17.998 1.00 89.38 101 CYS A O 1
ATOM 844 N N . LYS A 1 102 ? -13.601 15.128 15.830 1.00 91.75 102 LYS A N 1
ATOM 845 C CA . LYS A 1 102 ? -14.718 16.081 15.812 1.00 91.75 102 LYS A CA 1
ATOM 846 C C . LYS A 1 102 ? -16.034 15.318 15.937 1.00 91.75 102 LYS A C 1
ATOM 848 O O . LYS A 1 102 ? -16.176 14.243 15.366 1.00 91.75 102 LYS A O 1
ATOM 853 N N . LYS A 1 103 ? -17.013 15.919 16.618 1.00 85.94 103 LYS A N 1
ATOM 854 C CA . LYS A 1 103 ? -18.339 15.322 16.851 1.00 85.94 103 LYS A CA 1
ATOM 855 C C . LYS A 1 103 ? -19.077 14.949 15.555 1.00 85.94 103 LYS A C 1
ATOM 857 O O . LYS A 1 103 ? -19.879 14.033 15.573 1.00 85.94 103 LYS A O 1
ATOM 862 N N . GLU A 1 104 ? -18.794 15.646 14.458 1.00 83.75 104 GLU A N 1
ATOM 863 C CA . GLU A 1 104 ? -19.364 15.404 13.122 1.00 83.75 104 GLU A CA 1
ATOM 864 C C . GLU A 1 104 ? -18.844 14.118 12.446 1.00 83.75 104 GLU A C 1
ATOM 866 O O . GLU A 1 104 ? -19.422 13.687 11.457 1.00 83.75 104 GLU A O 1
ATOM 871 N N . ASN A 1 105 ? -17.764 13.521 12.967 1.00 66.12 105 ASN A N 1
ATOM 872 C CA . ASN A 1 105 ? -17.128 12.308 12.437 1.00 66.12 105 ASN A CA 1
ATOM 873 C C . ASN A 1 105 ? -17.433 11.054 13.289 1.00 66.12 105 ASN A C 1
ATOM 875 O O . ASN A 1 105 ? -16.739 10.045 13.147 1.00 66.12 105 ASN A O 1
ATOM 879 N N . LEU A 1 106 ? -18.403 11.150 14.209 1.00 57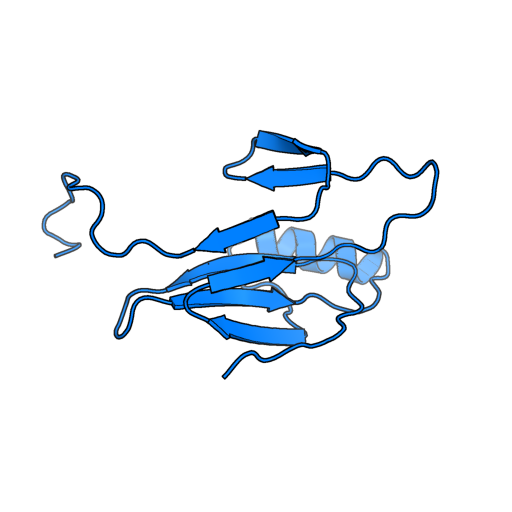.84 106 LEU A N 1
ATOM 880 C CA . LEU A 1 106 ? -18.966 10.043 14.996 1.00 57.84 106 LEU A CA 1
ATOM 881 C C . LEU A 1 106 ? -20.272 9.566 14.359 1.00 57.84 106 LEU A C 1
ATOM 883 O O . LEU A 1 106 ? -20.479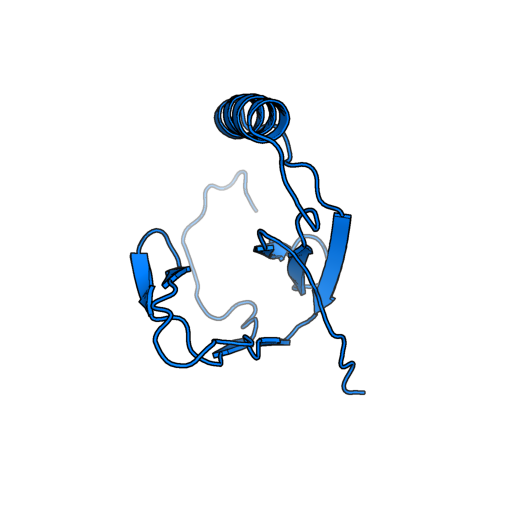 8.335 14.345 1.00 57.84 106 LEU A O 1
#

Foldseek 3Di:
DDDDDDDQAPDWDWDWDDPPNTKIKIFGHDNDDDPVRVVVQVVCVVVVHDGDGPDIDIHQKDWDQDDDDVPDFDWDDDPNDIDTDDTDMDGDDPPPDDDDDDPVVD

Secondary structure (DSSP, 8-state):
---------S-EEEEEE-SSS-EEEEEE--S---HHHHHHHHHHHHTTPPP--SEEEEESEEEE-----TT---EEEETTEEEE---EEEE--TT-S-----GGG-

Sequence (106 aa):
MIYQKYISTVDFNLEVESEQVPKLVVNVGPKSVNYFDFVKEGWKSEKGEKRKVREIIEARSVEIQPKINQNEEKWFSIDNENYELKPVRVTLLPKLINVFCKKENL

pLDDT: mean 90.56, std 7.52, range [52.97, 96.56]